Protein AF-A0A3D2RX09-F1 (afdb_monomer_lite)

pLDDT: mean 77.54, std 13.14, range [37.5, 92.19]

Structure (mmCIF, N/CA/C/O backbone):
data_AF-A0A3D2RX09-F1
#
_entry.id   AF-A0A3D2RX09-F1
#
loop_
_atom_site.group_PDB
_atom_site.id
_atom_site.type_symbol
_atom_site.label_atom_id
_atom_site.label_alt_id
_atom_site.label_comp_id
_atom_site.label_asym_id
_atom_site.label_entity_id
_atom_site.label_seq_id
_atom_site.pdbx_PDB_ins_code
_atom_site.Cartn_x
_atom_site.Cartn_y
_atom_site.Cartn_z
_atom_site.occupancy
_atom_site.B_iso_or_equiv
_atom_site.auth_seq_id
_atom_site.auth_comp_id
_atom_site.auth_asym_id
_atom_site.auth_atom_id
_atom_site.pdbx_PDB_model_num
ATOM 1 N N . MET A 1 1 ? 40.533 -26.727 -31.690 1.00 62.75 1 MET A N 1
ATOM 2 C CA . MET A 1 1 ? 41.025 -25.343 -31.497 1.00 62.75 1 MET A CA 1
ATOM 3 C C . MET A 1 1 ? 39.868 -24.386 -31.725 1.00 62.75 1 MET A C 1
ATOM 5 O O . MET A 1 1 ? 39.269 -24.433 -32.792 1.00 62.75 1 MET A O 1
ATOM 9 N N . ILE A 1 2 ? 39.502 -23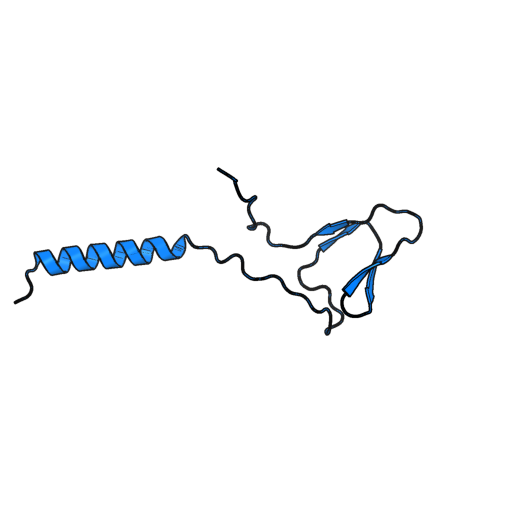.582 -30.726 1.00 66.06 2 ILE A N 1
ATOM 10 C CA . ILE A 1 2 ? 38.427 -22.589 -30.861 1.00 66.06 2 ILE A CA 1
ATOM 11 C C . ILE A 1 2 ? 38.989 -21.393 -31.633 1.00 66.06 2 ILE A C 1
ATOM 13 O O . ILE A 1 2 ? 40.041 -20.863 -31.285 1.00 66.06 2 ILE A O 1
ATOM 17 N N . SER A 1 3 ? 38.309 -20.992 -32.706 1.00 79.81 3 SER A N 1
ATOM 18 C CA . SER A 1 3 ? 38.722 -19.856 -33.530 1.00 79.81 3 SER A CA 1
ATOM 19 C C . SER A 1 3 ? 38.573 -18.542 -32.761 1.00 79.81 3 SER A C 1
ATOM 21 O O . SER A 1 3 ? 37.582 -18.317 -32.066 1.00 79.81 3 SER A O 1
ATOM 23 N N . GLN A 1 4 ? 39.517 -17.621 -32.940 1.00 79.94 4 GLN A N 1
ATOM 24 C CA . GLN A 1 4 ? 39.466 -16.277 -32.355 1.00 79.94 4 GLN A CA 1
ATOM 25 C C . GLN A 1 4 ? 38.210 -15.492 -32.780 1.00 79.94 4 GLN A C 1
ATOM 27 O O . GLN A 1 4 ? 37.734 -14.627 -32.045 1.00 79.94 4 GLN A O 1
ATOM 32 N N . ARG A 1 5 ? 37.619 -15.837 -33.935 1.00 78.94 5 ARG A N 1
ATOM 33 C CA . ARG A 1 5 ? 36.307 -15.325 -34.363 1.00 78.94 5 ARG A CA 1
ATOM 34 C C . ARG A 1 5 ? 35.180 -15.825 -33.457 1.00 78.94 5 ARG A C 1
ATOM 36 O O . ARG A 1 5 ? 34.339 -15.030 -33.056 1.00 78.94 5 ARG A O 1
ATOM 43 N N . SER A 1 6 ? 35.203 -17.100 -33.076 1.00 79.81 6 SER A N 1
ATOM 44 C CA . SER A 1 6 ? 34.216 -17.706 -32.175 1.00 79.81 6 SER A CA 1
ATOM 45 C C . SER A 1 6 ? 34.262 -17.084 -30.776 1.00 79.81 6 SER A C 1
ATOM 47 O O . SER A 1 6 ? 33.218 -16.828 -30.187 1.00 79.81 6 SER A O 1
ATOM 49 N N . ILE A 1 7 ? 35.459 -16.757 -30.277 1.00 82.81 7 ILE A N 1
ATOM 50 C CA . ILE A 1 7 ? 35.636 -16.091 -28.976 1.00 82.81 7 ILE A CA 1
ATOM 51 C C . ILE A 1 7 ? 35.024 -14.685 -28.991 1.00 82.81 7 ILE A C 1
ATOM 53 O O . ILE A 1 7 ? 34.334 -14.308 -28.047 1.00 82.81 7 ILE A O 1
ATOM 57 N N . ARG A 1 8 ? 35.233 -13.909 -30.062 1.00 83.38 8 ARG A N 1
ATOM 58 C CA . ARG A 1 8 ? 34.673 -12.552 -30.186 1.00 83.38 8 ARG A CA 1
ATOM 59 C C . ARG A 1 8 ? 33.148 -12.553 -30.272 1.00 83.38 8 ARG A C 1
ATOM 61 O O . ARG A 1 8 ? 32.514 -11.721 -29.634 1.00 83.38 8 ARG A O 1
ATOM 68 N N . VAL A 1 9 ? 32.571 -13.500 -31.013 1.00 86.38 9 VAL A N 1
ATOM 69 C CA . VAL A 1 9 ? 31.111 -13.664 -31.109 1.00 86.38 9 VAL A CA 1
ATOM 70 C C . VAL A 1 9 ? 30.516 -14.035 -29.752 1.00 86.38 9 VAL A C 1
ATOM 72 O O . VAL A 1 9 ? 29.512 -13.456 -29.348 1.00 86.38 9 VAL A O 1
ATOM 75 N N . LEU A 1 10 ? 31.164 -14.939 -29.012 1.00 86.88 10 LEU A N 1
ATOM 76 C CA . LEU A 1 10 ? 30.714 -15.326 -27.677 1.00 86.88 10 LEU A CA 1
ATOM 77 C C . LEU A 1 10 ? 30.750 -14.147 -26.695 1.00 86.88 10 LEU A C 1
ATOM 79 O O . LEU A 1 10 ? 29.778 -13.930 -25.981 1.00 86.88 10 LEU A O 1
ATOM 83 N N . HIS A 1 11 ? 31.822 -13.348 -26.696 1.00 83.75 11 HIS A N 1
ATOM 84 C CA . HIS A 1 11 ? 31.895 -12.142 -25.864 1.00 83.75 11 HIS A CA 1
ATOM 85 C C . HIS A 1 11 ? 30.788 -11.142 -26.211 1.00 83.75 11 HIS A C 1
ATOM 87 O O . HIS A 1 11 ? 30.152 -10.604 -25.310 1.00 83.75 11 HIS A O 1
ATOM 93 N N . PHE A 1 12 ? 30.514 -10.933 -27.502 1.00 87.19 12 PHE A N 1
ATOM 94 C CA . PHE A 1 12 ? 29.415 -10.070 -27.939 1.00 87.19 12 PHE A CA 1
ATOM 95 C C . PHE A 1 12 ? 28.054 -10.568 -27.447 1.00 87.19 12 PHE A C 1
ATOM 97 O O . PHE A 1 12 ? 27.261 -9.773 -26.952 1.00 87.19 12 PHE A O 1
ATOM 104 N N . LEU A 1 13 ? 27.796 -11.876 -27.533 1.00 88.50 13 LEU A N 1
ATOM 105 C CA . LEU A 1 13 ? 26.556 -12.477 -27.039 1.00 88.50 13 LEU A CA 1
ATOM 106 C C . LEU A 1 13 ? 26.418 -12.341 -25.520 1.00 88.50 13 LEU A C 1
ATOM 108 O O . LEU A 1 13 ? 25.348 -11.982 -25.041 1.00 88.50 13 LEU A O 1
ATOM 112 N N . VAL A 1 14 ? 27.495 -12.565 -24.765 1.00 86.69 14 VAL A N 1
ATOM 113 C CA . VAL A 1 14 ? 27.489 -12.416 -23.302 1.00 86.69 14 VAL A CA 1
ATOM 114 C C . VAL A 1 14 ? 27.201 -10.968 -22.899 1.00 86.69 14 VAL A C 1
ATOM 116 O O . VAL A 1 14 ? 26.348 -10.732 -22.047 1.00 86.69 14 VAL A O 1
ATOM 119 N N . VAL A 1 15 ? 27.848 -9.992 -23.542 1.00 85.00 15 VAL A N 1
ATOM 120 C CA . VAL A 1 15 ? 27.607 -8.565 -23.274 1.00 85.00 15 VAL A CA 1
ATOM 121 C C . VAL A 1 15 ? 26.179 -8.162 -23.654 1.00 85.00 15 VAL A C 1
ATOM 123 O O . VAL A 1 15 ? 25.522 -7.463 -22.885 1.00 85.00 15 VAL A O 1
ATOM 126 N N . ALA A 1 16 ? 25.667 -8.642 -24.791 1.00 81.19 16 ALA A N 1
ATOM 127 C CA . ALA A 1 16 ? 24.300 -8.370 -25.224 1.00 81.19 16 ALA A CA 1
ATOM 128 C C . ALA A 1 16 ? 23.264 -8.928 -24.234 1.00 81.19 16 ALA A C 1
ATOM 130 O O . ALA A 1 16 ? 22.379 -8.193 -23.799 1.00 81.19 16 ALA A O 1
ATOM 131 N N . VAL A 1 17 ? 23.408 -10.187 -23.807 1.00 81.19 17 VAL A N 1
ATOM 132 C CA . VAL A 1 17 ? 22.501 -10.814 -22.831 1.00 81.19 17 VAL A CA 1
ATOM 133 C C . VAL A 1 17 ? 22.552 -10.087 -21.486 1.00 81.19 17 VAL A C 1
ATOM 135 O O . VAL A 1 17 ? 21.503 -9.758 -20.936 1.00 81.19 17 VAL A O 1
ATOM 138 N N . LEU A 1 18 ? 23.745 -9.754 -20.981 1.00 75.44 18 LEU A N 1
ATOM 139 C CA . LEU A 1 18 ? 23.889 -9.009 -19.725 1.00 75.44 18 LEU A CA 1
ATOM 140 C C . LEU A 1 18 ? 23.246 -7.616 -19.808 1.00 75.44 18 LEU A C 1
ATOM 142 O O . LEU A 1 18 ? 22.557 -7.209 -18.874 1.00 75.44 18 LEU A O 1
ATOM 146 N N . SER A 1 19 ? 23.387 -6.916 -20.939 1.00 69.75 19 SER A N 1
ATOM 147 C CA . SER A 1 19 ? 22.781 -5.592 -21.140 1.00 69.75 19 SER A CA 1
ATOM 148 C C . SER A 1 19 ? 21.248 -5.605 -21.180 1.00 69.75 19 SER A C 1
ATOM 150 O O . SER A 1 19 ? 20.626 -4.608 -20.833 1.00 69.75 19 SER A O 1
ATOM 152 N N . MET A 1 20 ? 20.623 -6.728 -21.550 1.00 67.38 20 MET A N 1
ATOM 153 C CA . MET A 1 20 ? 19.161 -6.853 -21.574 1.00 67.38 20 MET A CA 1
ATOM 154 C C . MET A 1 20 ? 18.559 -7.144 -20.191 1.00 67.38 20 MET A C 1
ATOM 156 O O . MET A 1 20 ? 17.402 -6.809 -19.949 1.00 67.38 20 MET A O 1
ATOM 160 N N . THR A 1 21 ? 19.332 -7.712 -19.259 1.00 61.78 21 THR A N 1
ATOM 161 C CA . THR A 1 21 ? 18.845 -8.024 -17.898 1.00 61.78 21 THR A CA 1
ATOM 162 C C . THR A 1 21 ? 18.646 -6.793 -17.008 1.00 61.78 21 THR A C 1
ATOM 164 O O . THR A 1 21 ? 17.900 -6.857 -16.035 1.00 61.78 21 THR A O 1
ATOM 167 N N . THR A 1 22 ? 19.249 -5.648 -17.344 1.00 57.91 22 THR A N 1
ATOM 168 C CA . THR A 1 22 ? 19.053 -4.392 -16.597 1.00 57.91 22 THR A CA 1
ATOM 169 C C . THR A 1 22 ? 17.750 -3.672 -16.957 1.00 57.91 22 THR A C 1
ATOM 171 O O . THR A 1 22 ? 17.352 -2.750 -16.246 1.00 57.91 22 THR A O 1
ATOM 174 N N . LEU A 1 23 ? 17.064 -4.089 -18.030 1.00 58.03 23 LEU A N 1
ATOM 175 C CA . LEU A 1 23 ? 15.802 -3.491 -18.481 1.00 58.03 23 LEU A CA 1
ATOM 176 C C . LEU A 1 23 ? 14.564 -4.167 -17.877 1.00 58.03 23 LEU A C 1
ATOM 178 O O . LEU A 1 23 ? 13.466 -3.615 -17.938 1.00 58.03 23 LEU A O 1
ATOM 182 N N . THR A 1 24 ? 14.713 -5.346 -17.272 1.00 58.75 24 THR A N 1
ATOM 183 C CA . THR A 1 24 ? 13.607 -6.036 -16.606 1.00 58.75 24 THR A CA 1
ATOM 184 C C . THR A 1 24 ? 13.474 -5.539 -15.169 1.00 58.75 24 THR A C 1
ATOM 186 O O . THR A 1 24 ? 14.105 -6.064 -14.254 1.00 58.75 24 THR A O 1
ATOM 189 N N . VAL A 1 25 ? 12.643 -4.516 -14.958 1.00 60.66 25 VAL A N 1
ATOM 190 C CA . VAL A 1 25 ? 12.209 -4.118 -13.611 1.00 60.66 25 VAL A CA 1
ATOM 191 C C . VAL A 1 25 ? 11.164 -5.127 -13.141 1.00 60.66 25 VAL A C 1
ATOM 193 O O . VAL A 1 25 ? 10.041 -5.153 -13.641 1.00 60.66 25 VAL A O 1
ATOM 196 N N . TRP A 1 26 ? 11.528 -5.987 -12.191 1.00 60.75 26 TRP A N 1
ATOM 197 C CA . TRP A 1 26 ? 10.556 -6.840 -11.511 1.00 60.75 26 TRP A CA 1
ATOM 198 C C . TRP A 1 26 ? 9.597 -5.953 -10.710 1.00 60.75 26 TRP A C 1
ATOM 200 O O . TRP A 1 26 ? 10.024 -5.239 -9.805 1.00 60.75 26 TRP A O 1
ATOM 210 N N . SER A 1 27 ? 8.302 -5.985 -11.035 1.00 59.75 27 SER A N 1
ATOM 211 C CA . SER A 1 27 ? 7.283 -5.189 -10.335 1.00 59.75 27 SER A CA 1
ATOM 212 C C . SER A 1 27 ? 6.964 -5.702 -8.925 1.00 59.75 27 SER A C 1
ATOM 214 O O . SER A 1 27 ? 6.146 -5.099 -8.235 1.00 59.75 27 SER A O 1
ATOM 216 N N . GLY A 1 28 ? 7.579 -6.814 -8.500 1.00 66.81 28 GLY A N 1
ATOM 217 C CA . GLY A 1 28 ? 7.268 -7.477 -7.238 1.00 66.81 28 GLY A CA 1
ATOM 218 C C . GLY A 1 28 ? 5.853 -8.061 -7.199 1.00 66.81 28 GLY A C 1
ATOM 219 O O . GLY A 1 28 ? 5.083 -7.973 -8.157 1.00 66.81 28 GLY A O 1
ATOM 220 N N . THR A 1 29 ? 5.514 -8.672 -6.066 1.00 72.06 29 THR A N 1
ATOM 221 C CA . THR A 1 29 ? 4.124 -8.890 -5.640 1.00 72.06 29 THR A CA 1
ATOM 222 C C . THR A 1 29 ? 3.923 -8.027 -4.402 1.00 72.06 29 THR A C 1
ATOM 224 O O . THR A 1 29 ? 4.699 -8.146 -3.458 1.00 72.06 29 THR A O 1
ATOM 227 N N . PHE A 1 30 ? 2.932 -7.137 -4.414 1.00 76.56 30 PHE A N 1
ATOM 228 C CA . PHE A 1 30 ? 2.556 -6.380 -3.222 1.00 76.56 30 PHE A CA 1
ATOM 229 C C . PHE A 1 30 ? 1.523 -7.187 -2.436 1.00 76.56 30 PHE A C 1
ATOM 231 O O . PHE A 1 30 ? 0.427 -7.437 -2.937 1.00 76.56 30 PHE A O 1
ATOM 238 N N . VAL A 1 31 ? 1.898 -7.619 -1.235 1.00 83.25 31 VAL A N 1
ATOM 239 C CA . VAL A 1 31 ? 1.032 -8.330 -0.290 1.00 83.25 31 VAL A CA 1
ATOM 240 C C . VAL A 1 31 ? 1.274 -7.722 1.082 1.00 83.25 31 VAL A C 1
ATOM 242 O O . VAL A 1 31 ? 2.423 -7.610 1.501 1.00 83.25 31 VAL A O 1
ATOM 245 N N . ASP A 1 32 ? 0.197 -7.345 1.759 1.00 85.19 32 ASP A N 1
ATOM 246 C CA . ASP A 1 32 ? 0.213 -6.888 3.144 1.00 85.19 32 ASP A CA 1
ATOM 247 C C . ASP A 1 32 ? -0.904 -7.628 3.884 1.00 85.19 32 ASP A C 1
ATOM 249 O O . ASP A 1 32 ? -2.053 -7.629 3.437 1.00 85.19 32 ASP A O 1
ATOM 253 N N . ASP A 1 33 ? -0.540 -8.327 4.956 1.00 87.50 33 ASP A N 1
ATOM 254 C CA . ASP A 1 3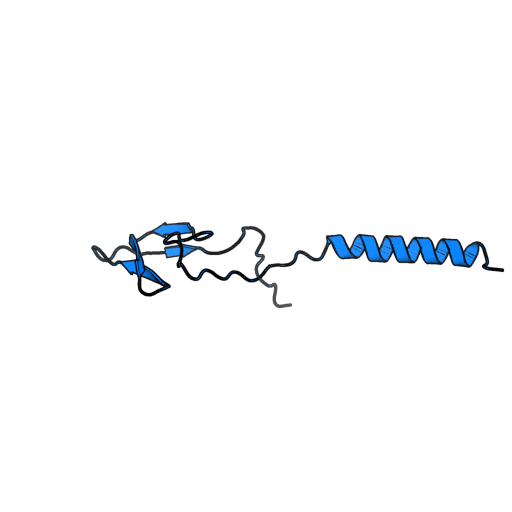3 ? -1.458 -9.099 5.797 1.00 87.50 33 ASP A CA 1
ATOM 255 C C . ASP A 1 33 ? -1.858 -8.340 7.072 1.00 87.50 33 ASP A C 1
ATOM 257 O O . ASP A 1 33 ? -2.682 -8.822 7.851 1.00 87.50 33 ASP A O 1
ATOM 261 N N . PHE A 1 34 ? -1.277 -7.152 7.285 1.00 89.94 34 PHE A N 1
ATOM 262 C CA . PHE A 1 34 ? -1.505 -6.274 8.427 1.00 89.94 34 PHE A CA 1
ATOM 263 C C . PHE A 1 34 ? -1.281 -6.921 9.807 1.00 89.94 34 PHE A C 1
ATOM 265 O O . PHE A 1 34 ? -1.677 -6.346 10.827 1.00 89.94 34 PHE A O 1
ATOM 272 N N . ASN A 1 35 ? -0.606 -8.074 9.887 1.00 90.50 35 ASN A N 1
ATOM 273 C CA . ASN A 1 35 ? -0.362 -8.789 11.148 1.00 90.50 35 ASN A CA 1
ATOM 274 C C . ASN A 1 35 ? 0.540 -7.999 12.108 1.00 90.50 35 ASN A C 1
ATOM 276 O O . ASN A 1 35 ? 0.530 -8.213 13.321 1.00 90.50 35 ASN A O 1
ATOM 280 N N . ASN A 1 36 ? 1.314 -7.057 11.573 1.00 90.06 36 ASN A N 1
ATOM 281 C CA . ASN A 1 36 ? 2.182 -6.166 12.333 1.00 90.06 36 ASN A CA 1
ATOM 282 C C . ASN A 1 36 ? 1.475 -4.875 12.808 1.00 90.06 36 ASN A C 1
ATOM 284 O O . ASN A 1 36 ? 2.131 -4.017 13.406 1.00 90.06 36 ASN A O 1
ATOM 288 N N . ASN A 1 37 ? 0.166 -4.722 12.555 1.00 87.88 37 ASN A N 1
ATOM 289 C CA . ASN A 1 37 ? -0.611 -3.501 12.808 1.00 87.88 37 ASN A CA 1
ATOM 290 C C . ASN A 1 37 ? -0.017 -2.233 12.159 1.00 87.88 37 ASN A C 1
ATOM 292 O O . ASN A 1 37 ? -0.221 -1.118 12.654 1.00 87.88 37 ASN A O 1
ATOM 296 N N . LYS A 1 38 ? 0.698 -2.375 11.040 1.00 89.94 38 LYS A N 1
ATOM 297 C CA . LYS A 1 38 ? 1.242 -1.265 10.257 1.00 89.94 38 LYS A CA 1
ATOM 298 C C . LYS A 1 38 ? 0.784 -1.386 8.802 1.00 89.94 38 LYS A C 1
ATOM 300 O O . LYS A 1 38 ? 0.892 -2.461 8.233 1.00 89.94 38 LYS A O 1
ATOM 305 N N . PRO A 1 39 ? 0.269 -0.307 8.190 1.00 88.25 39 PRO A N 1
ATOM 306 C CA . PRO A 1 39 ? -0.109 -0.310 6.782 1.00 88.25 39 PRO A CA 1
ATOM 307 C C . PRO A 1 39 ? 1.123 0.036 5.930 1.00 88.25 39 PRO A C 1
ATOM 309 O O . PRO A 1 39 ? 1.253 1.151 5.416 1.00 88.25 39 PRO A O 1
ATOM 312 N N . ASP A 1 40 ? 2.076 -0.891 5.848 1.00 87.00 40 ASP A N 1
ATOM 313 C CA . ASP A 1 40 ? 3.377 -0.652 5.221 1.00 87.00 40 ASP A CA 1
ATOM 314 C C . ASP A 1 40 ? 3.234 -0.528 3.692 1.00 87.00 40 ASP A C 1
ATOM 316 O O . ASP A 1 40 ? 2.638 -1.361 3.018 1.00 87.00 40 ASP A O 1
ATOM 320 N N . GLY A 1 41 ? 3.763 0.553 3.113 1.00 84.38 41 GLY A N 1
ATOM 321 C CA . GLY A 1 41 ? 3.625 0.824 1.673 1.00 84.38 41 GLY A CA 1
ATOM 322 C C . GLY A 1 41 ? 2.263 1.390 1.246 1.00 84.38 41 GLY A C 1
ATOM 323 O O . GLY A 1 41 ? 2.077 1.705 0.069 1.00 84.38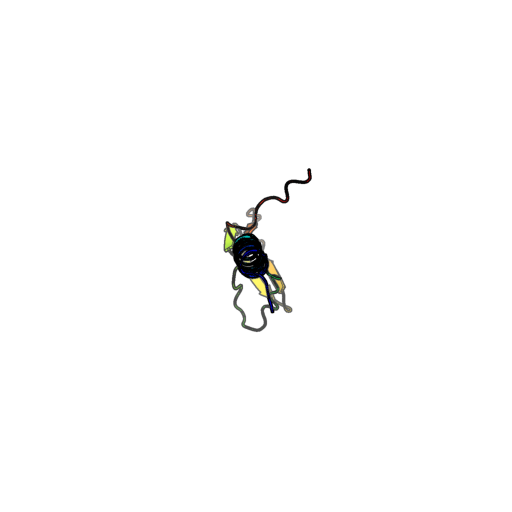 41 GLY A O 1
ATOM 324 N N . TRP A 1 42 ? 1.339 1.602 2.186 1.00 89.12 42 TRP A N 1
ATOM 325 C CA . TRP A 1 42 ? 0.078 2.297 1.946 1.00 89.12 42 TRP A CA 1
ATOM 326 C C . TRP A 1 42 ? 0.205 3.787 2.282 1.00 89.12 42 TRP A C 1
ATOM 328 O O . TRP A 1 42 ? 0.748 4.176 3.319 1.00 89.12 42 TRP A O 1
ATOM 338 N N . LYS A 1 43 ? -0.354 4.652 1.432 1.00 88.62 43 LYS A N 1
ATOM 339 C CA . LYS A 1 43 ? -0.364 6.105 1.642 1.00 88.62 43 LYS A CA 1
ATOM 340 C C . LYS A 1 43 ? -1.789 6.633 1.744 1.00 88.62 43 LYS A C 1
ATOM 342 O O . LYS A 1 43 ? -2.529 6.643 0.764 1.00 88.62 43 LYS A O 1
ATOM 347 N N . LYS A 1 44 ? -2.156 7.146 2.920 1.00 88.75 44 LYS A N 1
ATOM 348 C CA . LYS A 1 44 ? -3.422 7.866 3.123 1.00 88.75 44 LYS A CA 1
ATOM 349 C C . LYS A 1 44 ? -3.407 9.204 2.385 1.00 88.75 44 LYS A C 1
ATOM 351 O O . LYS A 1 44 ? -2.471 9.984 2.551 1.00 88.75 44 LYS A O 1
ATOM 356 N N . VAL A 1 45 ? -4.456 9.464 1.613 1.00 87.19 45 VAL A N 1
ATOM 357 C CA . VAL A 1 45 ? -4.701 10.748 0.934 1.00 87.19 45 VAL A CA 1
ATOM 358 C C . VAL A 1 45 ? -5.898 11.463 1.556 1.00 87.19 45 VAL A C 1
ATOM 360 O O . VAL A 1 45 ? -5.875 12.682 1.690 1.00 87.19 45 VAL A O 1
ATOM 363 N N . GLY A 1 46 ? -6.899 10.710 2.014 1.00 86.81 46 GLY A N 1
ATOM 364 C CA . GLY A 1 46 ? -8.072 11.245 2.700 1.00 86.81 46 GLY A CA 1
ATOM 365 C C . GLY A 1 46 ? -8.809 10.178 3.505 1.00 86.81 46 GLY A C 1
ATOM 366 O O . GLY A 1 46 ? -8.569 8.979 3.331 1.00 86.81 46 GLY A O 1
ATOM 367 N N . GLY A 1 47 ? -9.729 10.617 4.364 1.00 87.38 47 GLY A N 1
ATOM 368 C CA . GLY A 1 47 ? -10.515 9.746 5.238 1.00 87.38 47 GLY A CA 1
ATOM 369 C C . GLY A 1 47 ? -9.733 9.199 6.437 1.00 87.38 47 GLY A C 1
ATOM 370 O O . GLY A 1 47 ? -8.515 9.353 6.564 1.00 87.38 47 GLY A O 1
ATOM 371 N N . THR A 1 48 ? -10.454 8.551 7.348 1.00 89.50 48 THR A N 1
ATOM 372 C CA . THR A 1 48 ? -9.856 7.844 8.487 1.00 89.50 48 THR A CA 1
ATOM 373 C C . THR A 1 48 ? -9.763 6.365 8.149 1.00 89.50 48 THR A C 1
ATOM 375 O O . THR A 1 48 ? -10.684 5.813 7.567 1.00 89.50 48 THR A O 1
ATOM 378 N N . TRP A 1 49 ? -8.663 5.710 8.513 1.00 90.62 49 TRP A N 1
ATOM 379 C CA . TRP A 1 49 ? -8.429 4.299 8.198 1.00 90.62 49 TRP A CA 1
ATOM 380 C C . TRP A 1 49 ? -7.876 3.569 9.416 1.00 90.62 49 TRP A C 1
ATOM 382 O O . TRP A 1 49 ? -7.080 4.142 10.167 1.00 90.62 49 TRP A O 1
ATOM 392 N N . LYS A 1 50 ? -8.276 2.310 9.599 1.00 92.19 50 LYS A N 1
ATOM 393 C CA . LYS A 1 50 ? -7.836 1.447 10.700 1.00 92.19 50 LYS A CA 1
ATOM 394 C C . LYS A 1 50 ? -7.573 0.027 10.218 1.00 92.19 50 LYS A C 1
ATOM 396 O O . LYS A 1 50 ? -8.254 -0.460 9.321 1.00 92.19 50 LYS A O 1
ATOM 401 N N . ILE A 1 51 ? -6.622 -0.644 10.854 1.00 92.19 51 ILE A N 1
ATOM 402 C CA . ILE A 1 51 ? -6.415 -2.078 10.660 1.00 92.19 51 ILE A CA 1
ATOM 403 C C . ILE A 1 51 ? -7.434 -2.826 11.521 1.00 92.19 51 ILE A C 1
ATOM 405 O O . ILE A 1 51 ? -7.620 -2.496 12.696 1.00 92.19 51 ILE A O 1
ATOM 409 N N . LYS A 1 52 ? -8.144 -3.779 10.921 1.00 90.75 52 LYS A N 1
ATOM 410 C CA . LYS A 1 52 ? -9.142 -4.618 11.591 1.00 90.75 52 LYS A CA 1
ATOM 411 C C . LYS A 1 52 ? -9.276 -5.931 10.826 1.00 90.75 52 LYS A C 1
ATOM 413 O O . LYS A 1 52 ? -9.244 -5.906 9.606 1.00 90.75 52 LYS A O 1
ATOM 418 N N . ASP A 1 53 ? -9.440 -7.049 11.530 1.00 87.31 53 ASP A N 1
ATOM 419 C CA . ASP A 1 53 ? -9.759 -8.356 10.933 1.00 87.31 53 ASP A CA 1
ATOM 420 C C . ASP A 1 53 ? -8.791 -8.788 9.801 1.00 87.31 53 ASP A C 1
ATOM 422 O O . ASP A 1 53 ? -9.204 -9.418 8.832 1.00 87.31 53 ASP A O 1
ATOM 426 N N . GLY A 1 54 ? -7.502 -8.429 9.908 1.00 86.50 54 GLY A N 1
ATOM 427 C CA . GLY A 1 54 ? -6.486 -8.735 8.888 1.00 86.50 54 GLY A CA 1
ATOM 428 C C . GLY A 1 54 ? -6.574 -7.879 7.618 1.00 86.50 54 GLY A C 1
ATOM 429 O O . GLY A 1 54 ? -6.016 -8.247 6.591 1.00 86.50 54 GLY A O 1
ATOM 430 N N . GLY A 1 55 ? -7.288 -6.751 7.662 1.00 88.19 55 GLY A N 1
ATOM 431 C CA . GLY A 1 55 ? -7.427 -5.817 6.548 1.00 88.19 55 GLY A CA 1
ATOM 432 C C . GLY A 1 55 ? -7.248 -4.358 6.961 1.00 88.19 55 GLY A C 1
ATOM 433 O O . GLY A 1 55 ? -7.265 -4.011 8.147 1.00 88.19 55 GLY A O 1
ATOM 434 N N . TYR A 1 56 ? -7.130 -3.476 5.965 1.00 90.62 56 TYR A N 1
ATOM 435 C CA . TYR A 1 56 ? -7.095 -2.026 6.152 1.00 90.62 56 TYR A CA 1
ATOM 436 C C . TYR A 1 56 ? -8.421 -1.395 5.735 1.00 90.62 56 TYR A C 1
ATOM 438 O O . TYR A 1 56 ? -8.764 -1.321 4.558 1.00 90.62 56 TYR A O 1
ATOM 446 N N . HIS A 1 57 ? -9.193 -0.962 6.727 1.00 89.94 57 HIS A N 1
ATOM 447 C CA . HIS A 1 57 ? -10.578 -0.542 6.563 1.00 89.94 57 HIS A CA 1
ATOM 448 C C . HIS A 1 57 ? -10.705 0.973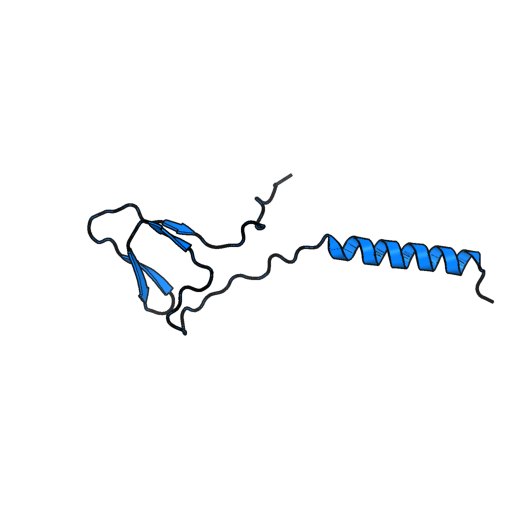 6.647 1.00 89.94 57 HIS A C 1
ATOM 450 O O . HIS A 1 57 ? -10.208 1.600 7.590 1.00 89.94 57 HIS A O 1
ATOM 456 N N . GLY A 1 58 ? -11.450 1.543 5.703 1.00 88.69 58 GLY A N 1
ATOM 457 C CA . GLY A 1 58 ? -11.955 2.902 5.815 1.00 88.69 58 GLY A CA 1
ATOM 458 C C . GLY A 1 58 ? -12.915 3.013 6.998 1.00 88.69 58 GLY A C 1
ATOM 459 O O . GLY A 1 58 ? -13.705 2.113 7.287 1.00 88.69 58 GLY A O 1
ATOM 460 N N . VAL A 1 59 ? -12.821 4.122 7.709 1.00 87.44 59 VAL A N 1
ATOM 461 C CA . VAL A 1 59 ? -13.779 4.564 8.712 1.00 87.44 59 VAL A CA 1
ATOM 462 C C . VAL A 1 59 ? -14.406 5.820 8.133 1.00 87.44 59 VAL A C 1
ATOM 464 O O . VAL A 1 59 ? -13.681 6.719 7.707 1.00 87.44 59 VAL A O 1
ATOM 467 N N . GLU A 1 60 ? -15.732 5.900 8.146 1.00 73.00 60 GLU A N 1
ATOM 468 C CA . GLU A 1 60 ? -16.476 7.105 7.772 1.00 73.00 60 GLU A CA 1
ATOM 469 C C . GLU A 1 60 ? -16.918 7.879 9.022 1.00 73.00 60 GLU A C 1
ATOM 471 O O . GLU A 1 60 ? -18.092 7.847 9.396 1.00 73.00 60 GLU A O 1
ATOM 476 N N . PRO A 1 61 ? -16.024 8.603 9.716 1.00 65.19 61 PRO A N 1
ATOM 477 C CA . PRO A 1 61 ? -16.479 9.680 10.561 1.00 65.19 61 PRO A CA 1
ATOM 478 C C . PRO A 1 61 ? -16.828 10.852 9.633 1.00 65.19 61 PRO A C 1
ATOM 480 O O . PRO A 1 61 ? -15.944 11.484 9.058 1.00 65.19 61 PRO A O 1
ATOM 483 N N . ASN A 1 62 ? -18.122 11.147 9.506 1.00 71.81 62 ASN A N 1
ATOM 484 C CA . ASN A 1 62 ? -18.648 12.380 8.900 1.00 71.81 62 ASN A CA 1
ATOM 485 C C . ASN A 1 62 ? -18.621 12.469 7.360 1.00 71.81 62 ASN A C 1
ATOM 487 O O . ASN A 1 62 ? -18.466 13.566 6.830 1.00 71.81 62 ASN A O 1
ATOM 491 N N . SER A 1 63 ? -18.785 11.352 6.641 1.00 69.94 63 SER A N 1
ATOM 492 C CA . SER A 1 63 ? -18.970 11.356 5.173 1.00 69.94 63 SER A CA 1
ATOM 493 C C . SER A 1 63 ? -17.848 12.050 4.381 1.00 69.94 63 SER A C 1
ATOM 495 O O . SER A 1 63 ? -18.084 12.629 3.323 1.00 69.94 63 SER A O 1
ATOM 497 N N . VAL A 1 64 ? -16.619 12.024 4.902 1.00 74.75 64 VAL A N 1
ATOM 498 C CA . VAL A 1 64 ? -15.445 12.574 4.214 1.00 74.75 64 VAL A CA 1
ATOM 499 C C . VAL A 1 64 ? -15.006 11.599 3.126 1.00 74.75 64 VAL A C 1
ATOM 501 O O . VAL A 1 64 ? -14.779 10.426 3.424 1.00 74.75 64 VAL A O 1
ATOM 504 N N . GLU A 1 65 ? -14.825 12.081 1.893 1.00 76.69 65 GLU A N 1
ATOM 505 C CA . GLU A 1 65 ? -14.213 11.280 0.829 1.00 76.69 65 GLU A CA 1
ATOM 506 C C . GLU A 1 65 ? -12.837 10.763 1.275 1.00 76.69 65 GLU A C 1
ATOM 508 O O . GLU A 1 65 ? -11.932 11.520 1.644 1.00 76.69 65 GLU A O 1
ATOM 513 N N . GLY A 1 66 ? -12.701 9.438 1.279 1.00 81.69 66 GLY A N 1
ATOM 514 C CA . GLY A 1 66 ? -11.507 8.740 1.722 1.00 81.69 66 GLY A CA 1
ATOM 515 C C . GLY A 1 66 ? -10.820 8.024 0.574 1.00 81.69 66 GLY A C 1
ATOM 516 O O . GLY A 1 66 ? -11.447 7.252 -0.142 1.00 81.69 66 GLY A O 1
ATOM 517 N N . ALA A 1 67 ? -9.512 8.234 0.436 1.00 84.50 67 ALA A N 1
ATOM 518 C CA . ALA A 1 67 ? -8.689 7.508 -0.518 1.00 84.50 67 ALA A CA 1
ATOM 519 C C . ALA A 1 67 ? -7.367 7.093 0.122 1.00 84.50 67 ALA A C 1
ATOM 521 O O . ALA A 1 67 ? -6.748 7.831 0.900 1.00 84.50 67 ALA A O 1
ATOM 522 N N . VAL A 1 68 ? -6.924 5.904 -0.254 1.00 86.56 68 VAL A N 1
ATOM 523 C CA . VAL A 1 68 ? -5.648 5.322 0.126 1.00 86.56 68 VAL A CA 1
ATOM 524 C C . VAL A 1 68 ? -4.997 4.788 -1.145 1.00 86.56 68 VAL A C 1
ATOM 526 O O . VAL A 1 68 ? -5.648 4.148 -1.967 1.00 86.56 68 VAL A O 1
ATOM 529 N N . LEU A 1 69 ? -3.717 5.100 -1.316 1.00 85.75 69 LEU A N 1
ATOM 530 C CA . LEU A 1 69 ? -2.923 4.701 -2.470 1.00 85.75 69 LEU A CA 1
ATOM 531 C C . LEU A 1 69 ? -1.988 3.557 -2.087 1.00 85.75 69 LEU A C 1
ATOM 533 O O . LEU A 1 69 ? -1.429 3.553 -0.988 1.00 85.75 69 LEU A O 1
ATOM 537 N N . ILE A 1 70 ? -1.786 2.642 -3.030 1.00 85.19 70 ILE A N 1
ATOM 538 C CA . ILE A 1 70 ? -0.755 1.604 -2.981 1.00 85.19 70 ILE A CA 1
ATOM 539 C C . ILE A 1 70 ? 0.151 1.714 -4.193 1.00 85.19 70 ILE A C 1
ATOM 541 O O . ILE A 1 70 ? -0.278 2.158 -5.261 1.00 85.19 70 ILE A O 1
ATOM 545 N N . GLY A 1 71 ? 1.381 1.247 -4.023 1.00 74.19 71 GLY A N 1
ATOM 546 C CA . GLY A 1 71 ? 2.313 1.038 -5.119 1.00 74.19 71 GLY A CA 1
ATOM 547 C C . GLY A 1 71 ? 3.549 1.920 -5.096 1.00 74.19 71 GLY A C 1
ATOM 548 O O . GLY A 1 71 ? 3.762 2.731 -4.197 1.00 74.19 71 GLY A O 1
ATOM 549 N N . ASP A 1 72 ? 4.386 1.719 -6.110 1.00 68.81 72 ASP A N 1
ATOM 550 C CA . ASP A 1 72 ? 5.632 2.450 -6.334 1.00 68.81 72 ASP A CA 1
ATOM 551 C C . ASP A 1 72 ? 5.416 3.486 -7.456 1.00 68.81 72 ASP A C 1
ATOM 553 O O . ASP A 1 72 ? 4.736 3.173 -8.434 1.00 68.81 72 ASP A O 1
ATOM 557 N N . PRO A 1 73 ? 6.000 4.696 -7.394 1.00 67.62 73 PRO A N 1
ATOM 558 C CA . PRO A 1 73 ? 5.972 5.656 -8.506 1.00 67.62 73 PRO A CA 1
ATOM 559 C C . PRO A 1 73 ? 6.470 5.098 -9.854 1.00 67.62 73 PRO A C 1
ATOM 561 O O . PRO A 1 73 ? 6.168 5.660 -10.904 1.00 67.62 73 PRO A O 1
ATOM 564 N N . LYS A 1 74 ? 7.241 4.005 -9.838 1.00 65.50 74 LYS A N 1
ATOM 565 C CA . LYS A 1 74 ? 7.721 3.263 -11.012 1.00 65.50 74 LYS A CA 1
ATOM 566 C C . LYS A 1 74 ? 6.719 2.237 -11.538 1.00 65.50 74 LYS A C 1
ATOM 568 O O . LYS A 1 74 ? 6.977 1.638 -12.582 1.00 65.50 74 LYS A O 1
ATOM 573 N N . TRP A 1 75 ? 5.605 1.996 -10.843 1.00 70.62 75 TRP A N 1
ATOM 574 C CA . TRP A 1 75 ? 4.487 1.224 -11.380 1.00 70.62 75 TRP A CA 1
ATOM 575 C C . TRP A 1 75 ? 3.865 2.036 -12.517 1.00 70.62 75 TRP A C 1
ATOM 577 O O . TRP A 1 75 ? 2.985 2.869 -12.320 1.00 70.62 75 TRP A O 1
ATOM 587 N N . GLY A 1 76 ? 4.390 1.839 -13.724 1.00 62.94 76 GLY A N 1
ATOM 588 C CA . GLY A 1 76 ? 3.858 2.466 -14.923 1.00 62.94 76 GLY A CA 1
ATOM 589 C C . GLY A 1 76 ? 2.455 1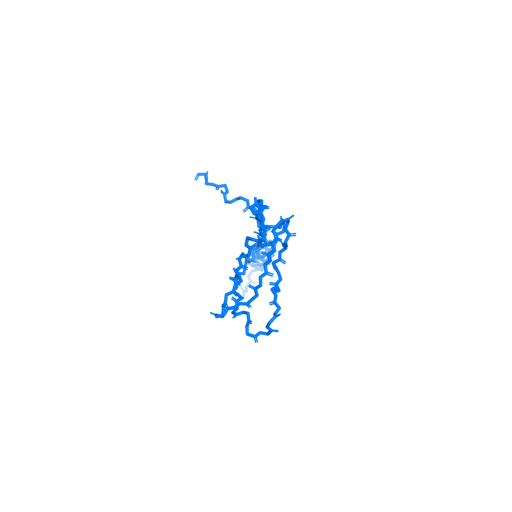.950 -15.230 1.00 62.94 76 GLY A C 1
ATOM 590 O O . GLY A 1 76 ? 2.129 0.792 -14.953 1.00 62.94 76 GLY A O 1
ATOM 591 N N . ALA A 1 77 ? 1.633 2.792 -15.859 1.00 57.91 77 ALA A N 1
ATOM 592 C CA . ALA A 1 77 ? 0.440 2.314 -16.541 1.00 57.91 77 ALA A CA 1
ATOM 593 C C . ALA A 1 77 ? 0.870 1.194 -17.498 1.00 57.91 77 ALA A C 1
ATOM 595 O O . ALA A 1 77 ? 1.768 1.403 -18.317 1.00 57.91 77 ALA A O 1
ATOM 596 N N . ARG A 1 78 ? 0.268 0.000 -17.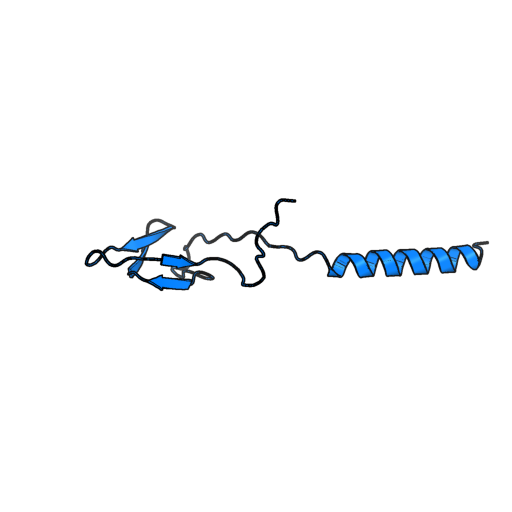402 1.00 51.41 78 ARG A N 1
ATOM 597 C CA . ARG A 1 78 ? 0.390 -0.975 -18.490 1.00 51.41 78 ARG A CA 1
ATOM 598 C C . ARG A 1 78 ? -0.145 -0.284 -19.736 1.00 51.41 78 ARG A C 1
ATOM 600 O O . ARG A 1 78 ? -1.352 -0.102 -19.866 1.00 51.41 78 ARG A O 1
ATOM 607 N N . LEU A 1 79 ? 0.755 0.137 -20.618 1.00 39.06 79 LEU A N 1
ATOM 608 C CA . LEU A 1 79 ? 0.403 0.501 -21.976 1.00 39.06 79 LEU A CA 1
ATOM 609 C C . LEU A 1 79 ? -0.092 -0.796 -22.619 1.00 39.06 79 LEU A C 1
ATOM 611 O O . LEU A 1 79 ? 0.703 -1.666 -22.966 1.00 39.06 79 LEU A O 1
ATOM 615 N N . PHE A 1 80 ? -1.411 -0.972 -22.665 1.00 38.41 80 PHE A N 1
ATOM 616 C CA . PHE A 1 80 ? -2.023 -1.957 -23.543 1.00 38.41 80 PHE A CA 1
ATOM 617 C C . PHE A 1 80 ? -1.807 -1.432 -24.961 1.00 38.41 80 PHE A C 1
ATOM 619 O O . PHE A 1 80 ? -2.408 -0.429 -25.344 1.00 38.41 80 PHE A O 1
ATOM 626 N N . HIS A 1 81 ? -0.871 -2.053 -25.672 1.00 37.50 81 HIS A N 1
ATOM 627 C CA . HIS A 1 81 ? -0.611 -1.826 -27.087 1.00 37.50 81 HIS A CA 1
ATOM 628 C C . HIS A 1 81 ? -1.141 -3.009 -27.889 1.00 37.50 81 HIS A C 1
ATOM 630 O O . HIS A 1 81 ? -1.064 -4.145 -27.362 1.00 37.50 81 HIS A O 1
#

Sequence (81 aa):
MISQRSIRVLHFLVVAVLSMTTLTVWSGTFVDDFNNNKPDGWKKVGGTWKIKDGGYHGVEPNSVEGAVLIGDPKWGARLFH

Foldseek 3Di:
DDDPVNVVVVVVVVVVVVVVVVVDDDQDDDDAQCPVQDPPQKAWPDADWGDDPSDIDGDDPDNIDTDMDHGDPPPDDPPPD

Radius of gyration: 23.66 Å; chains: 1; bounding box: 60×38×47 Å

Secondary structure (DSSP, 8-state):
---HHHHHHHHHHHHHHHHHHTS-----------TTS--TTEEEEESEEEEETTEEEEE-SSS---EEEES-TT-------